Protein AF-E0PD14-F1 (afdb_monomer_lite)

Secondary structure (DSSP, 8-state):
-HHHH-HHHHHH-TT---S-S------TTSSHHHHHHHH-

Foldseek 3Di:
DVCVVDVVVCVVCVVPDPDDPDDDDDDPDDCPVVVVVVVD

InterPro domains:
  IPR002686 Transposase IS200-like [PF01797] (2-40)
  IPR036515 Transposase IS200-like superfamily [G3DSA:3.30.70.1290] (1-40)
  IPR036515 Transposase IS200-like superfamily [SSF143422] (1-39)

Structure (mmCIF, N/CA/C/O backbone):
data_AF-E0PD14-F1
#
_entry.id   AF-E0PD14-F1
#
loop_
_atom_site.group_PDB
_atom_site.id
_atom_site.type_symbol
_atom_site.label_atom_id
_atom_site.label_alt_id
_atom_site.label_comp_id
_atom_site.label_asym_id
_atom_site.label_entity_id
_atom_site.label_seq_id
_atom_site.pdbx_PDB_ins_code
_atom_site.Cartn_x
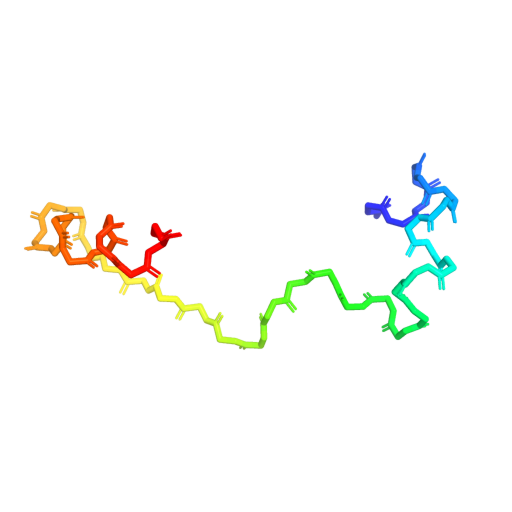_atom_site.Cartn_y
_atom_site.Cartn_z
_atom_site.occupancy
_atom_site.B_iso_or_equiv
_atom_site.auth_seq_id
_atom_site.auth_comp_id
_atom_site.auth_asym_id
_atom_site.auth_atom_id
_atom_site.pdbx_PDB_model_num
ATOM 1 N N . MET A 1 1 ? -1.693 -9.075 -20.375 1.00 66.31 1 MET A N 1
ATOM 2 C CA . MET A 1 1 ? -1.047 -8.639 -19.110 1.00 66.31 1 MET A CA 1
ATOM 3 C C . MET A 1 1 ? -0.980 -7.112 -19.134 1.00 66.31 1 MET A C 1
ATOM 5 O O . MET A 1 1 ? -0.749 -6.599 -20.216 1.00 66.31 1 MET A O 1
ATOM 9 N N . ILE A 1 2 ? -1.226 -6.374 -18.039 1.00 74.06 2 ILE A N 1
ATOM 10 C CA . ILE A 1 2 ? -1.353 -4.885 -18.041 1.00 74.06 2 ILE A CA 1
ATOM 11 C C . ILE A 1 2 ? -0.225 -4.185 -18.835 1.00 74.06 2 ILE A C 1
ATOM 13 O O . ILE A 1 2 ? -0.474 -3.257 -19.595 1.00 74.06 2 ILE A O 1
ATOM 17 N N . PHE A 1 3 ? 0.995 -4.716 -18.761 1.00 70.69 3 PHE A N 1
ATOM 18 C CA . PHE A 1 3 ? 2.165 -4.213 -19.486 1.00 70.69 3 PHE A CA 1
ATOM 19 C C . PHE A 1 3 ? 2.157 -4.431 -21.011 1.00 70.69 3 PHE A C 1
ATOM 21 O O . PHE A 1 3 ? 2.867 -3.727 -21.719 1.00 70.69 3 PHE A O 1
ATOM 28 N N . ASP A 1 4 ? 1.406 -5.396 -21.546 1.00 74.06 4 ASP A N 1
ATOM 29 C CA . ASP A 1 4 ? 1.282 -5.590 -23.003 1.00 74.06 4 ASP A CA 1
ATOM 30 C C . ASP A 1 4 ? 0.331 -4.607 -23.662 1.00 74.06 4 ASP A C 1
ATOM 32 O O . ASP A 1 4 ? 0.469 -4.336 -24.849 1.00 74.06 4 ASP A O 1
ATOM 36 N N . ARG A 1 5 ? -0.601 -4.054 -22.887 1.00 78.75 5 ARG A N 1
ATOM 37 C CA . ARG A 1 5 ? -1.589 -3.100 -23.383 1.00 78.75 5 ARG A CA 1
ATOM 38 C C . ARG A 1 5 ? -1.082 -1.656 -23.324 1.00 78.75 5 ARG A C 1
ATOM 40 O O . ARG A 1 5 ? -1.469 -0.856 -24.163 1.00 78.75 5 ARG A O 1
ATOM 47 N N . ASP A 1 6 ? -0.161 -1.365 -22.404 1.00 74.25 6 ASP A N 1
ATOM 48 C CA . ASP A 1 6 ? 0.426 -0.038 -22.209 1.00 74.25 6 ASP A CA 1
ATOM 49 C C . ASP A 1 6 ? 1.961 -0.091 -22.181 1.00 74.25 6 ASP A C 1
ATOM 51 O O . ASP A 1 6 ? 2.591 -0.400 -21.164 1.00 74.25 6 ASP A O 1
ATOM 55 N N . ALA A 1 7 ? 2.584 0.263 -23.309 1.00 71.31 7 ALA A N 1
ATOM 56 C CA . ALA A 1 7 ? 4.041 0.265 -23.461 1.00 71.31 7 ALA A CA 1
ATOM 57 C C . ALA A 1 7 ? 4.745 1.267 -22.523 1.00 71.31 7 ALA A C 1
ATOM 59 O O . ALA A 1 7 ? 5.845 1.000 -22.044 1.00 71.31 7 ALA A O 1
ATOM 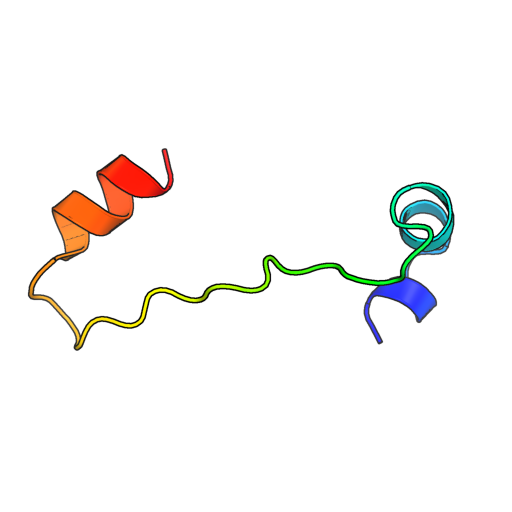60 N N . ASN A 1 8 ? 4.091 2.380 -22.177 1.00 74.94 8 ASN A N 1
ATOM 61 C CA . ASN A 1 8 ? 4.637 3.375 -21.246 1.00 74.94 8 ASN A CA 1
ATOM 62 C C . ASN A 1 8 ? 4.841 2.816 -19.829 1.00 74.94 8 ASN A C 1
ATOM 64 O O . ASN A 1 8 ? 5.796 3.178 -19.137 1.00 74.94 8 ASN A O 1
ATOM 68 N N . LEU A 1 9 ? 3.983 1.887 -19.398 1.00 74.56 9 LEU A N 1
ATOM 69 C CA . LEU A 1 9 ? 4.117 1.243 -18.092 1.00 74.56 9 LEU A CA 1
ATOM 70 C C . LEU A 1 9 ? 5.309 0.278 -18.052 1.00 74.56 9 LEU A C 1
ATOM 72 O O . LEU A 1 9 ? 5.895 0.112 -16.986 1.00 74.56 9 LEU A O 1
ATOM 76 N N . LYS A 1 10 ? 5.725 -0.302 -19.190 1.00 68.94 10 LYS A N 1
ATOM 77 C CA . LYS A 1 10 ? 6.940 -1.138 -19.272 1.00 68.94 10 LYS A CA 1
ATOM 78 C C . LYS A 1 10 ? 8.208 -0.336 -18.962 1.00 68.94 10 LYS A C 1
ATOM 80 O O . LYS A 1 10 ? 9.100 -0.866 -18.310 1.00 68.94 10 LYS A O 1
ATOM 85 N N . TYR A 1 11 ? 8.270 0.929 -19.388 1.00 69.81 11 TYR A N 1
ATOM 86 C CA . TYR A 1 11 ? 9.425 1.798 -19.141 1.00 69.81 11 TYR A CA 1
ATOM 87 C C . TYR A 1 11 ? 9.481 2.290 -17.689 1.00 69.81 11 TYR A C 1
ATOM 89 O O . TYR A 1 11 ? 10.535 2.277 -17.061 1.00 69.81 11 TYR A O 1
ATOM 97 N N . ARG A 1 12 ? 8.329 2.671 -17.121 1.00 72.94 12 ARG A N 1
ATOM 98 C CA . ARG A 1 12 ? 8.251 3.169 -15.735 1.00 72.94 12 ARG A CA 1
ATOM 99 C C . ARG A 1 12 ? 8.388 2.059 -14.691 1.00 72.94 12 ARG A C 1
ATOM 101 O O . ARG A 1 12 ? 8.944 2.291 -13.624 1.00 72.94 12 ARG A O 1
ATOM 108 N N . TYR A 1 13 ? 7.914 0.853 -14.998 1.00 70.88 13 TYR A N 1
ATOM 109 C CA . TYR A 1 13 ? 7.979 -0.309 -14.112 1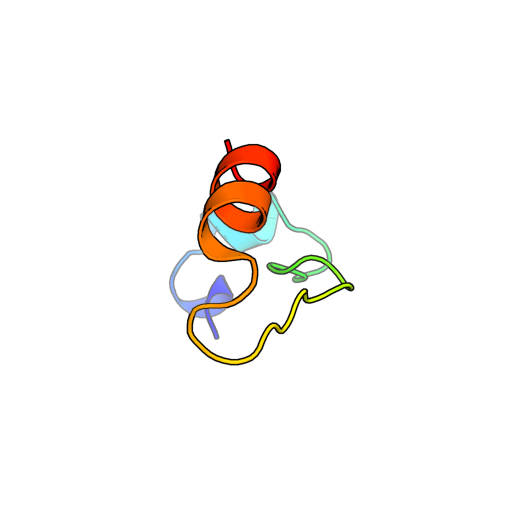.00 70.88 13 TYR A CA 1
ATOM 110 C C . TYR A 1 13 ? 8.895 -1.374 -14.720 1.00 70.88 13 TYR A C 1
ATOM 112 O O . TYR A 1 13 ? 8.434 -2.429 -15.158 1.00 70.88 13 TYR A O 1
ATOM 120 N N . GLY A 1 14 ? 10.207 -1.109 -14.723 1.00 71.62 14 GLY A N 1
ATOM 121 C CA . GLY A 1 14 ? 11.215 -1.987 -15.336 1.00 71.62 14 GLY A CA 1
ATOM 122 C C . GLY A 1 14 ? 11.151 -3.451 -14.872 1.00 71.62 14 GLY A C 1
ATOM 123 O O . GLY A 1 14 ? 11.302 -4.364 -15.677 1.00 71.62 14 GLY A O 1
ATOM 124 N N . ASN A 1 15 ? 10.803 -3.696 -13.602 1.00 71.69 15 ASN A N 1
ATOM 125 C CA . ASN A 1 15 ? 10.634 -5.046 -13.041 1.00 71.69 15 ASN A CA 1
ATOM 126 C C . ASN A 1 15 ? 9.252 -5.682 -13.291 1.00 71.69 15 ASN A C 1
ATOM 128 O O . ASN A 1 15 ? 8.952 -6.723 -12.706 1.00 71.69 15 ASN A O 1
ATOM 132 N N . ARG A 1 16 ? 8.389 -5.062 -14.113 1.00 73.31 16 ARG A N 1
ATOM 133 C CA . ARG A 1 16 ? 7.028 -5.530 -14.455 1.00 73.31 16 ARG A CA 1
ATOM 134 C C . ARG A 1 16 ? 6.176 -5.925 -13.237 1.00 73.31 16 ARG A C 1
ATOM 136 O O . ARG A 1 16 ? 5.279 -6.761 -13.333 1.00 73.31 16 ARG A O 1
ATOM 143 N N . LYS A 1 17 ? 6.445 -5.327 -12.073 1.00 72.12 17 LYS A N 1
ATOM 144 C CA . LYS A 1 17 ? 5.635 -5.472 -10.860 1.00 72.12 17 LYS A CA 1
ATOM 145 C C . LYS A 1 17 ? 4.733 -4.256 -10.757 1.00 72.12 17 LYS A C 1
ATOM 147 O O . LYS A 1 17 ? 5.209 -3.162 -10.484 1.00 72.12 17 LYS A O 1
ATOM 152 N N . PHE A 1 18 ? 3.452 -4.462 -11.046 1.00 71.81 18 PHE A N 1
ATOM 153 C CA . PHE A 1 18 ? 2.442 -3.406 -10.987 1.00 71.81 18 PHE A CA 1
ATOM 154 C C . PHE A 1 18 ? 1.904 -3.213 -9.564 1.00 71.81 18 PHE A C 1
ATOM 156 O O . PHE A 1 18 ? 1.647 -2.094 -9.140 1.00 71.81 18 PHE A O 1
ATOM 163 N N . TRP A 1 19 ? 1.774 -4.311 -8.819 1.00 76.62 19 TRP A N 1
ATOM 164 C CA . TRP A 1 19 ? 1.186 -4.324 -7.483 1.00 76.62 19 TRP A CA 1
ATOM 165 C C . TRP A 1 19 ? 2.249 -4.406 -6.385 1.00 76.62 19 TRP A C 1
ATOM 167 O O . TRP A 1 19 ? 3.315 -5.008 -6.566 1.00 76.62 19 TRP A O 1
ATOM 177 N N . CYS A 1 20 ? 1.926 -3.833 -5.225 1.00 75.81 20 CYS A N 1
ATOM 178 C CA . CYS A 1 20 ? 2.675 -4.025 -3.988 1.00 75.81 20 CYS A CA 1
ATOM 179 C C . 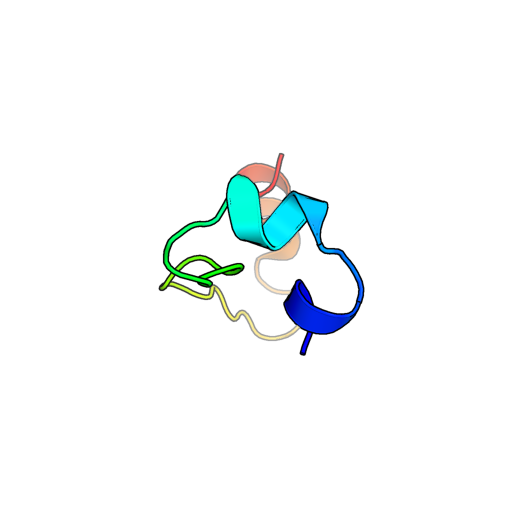CYS A 1 20 ? 2.669 -5.507 -3.579 1.00 75.81 20 CYS A C 1
ATOM 181 O O . CYS A 1 20 ? 1.726 -6.242 -3.859 1.00 75.81 20 CYS A O 1
ATOM 183 N N . ARG A 1 21 ? 3.734 -5.961 -2.903 1.00 78.06 21 ARG A N 1
ATOM 184 C CA . ARG A 1 21 ? 3.862 -7.369 -2.472 1.00 78.06 21 ARG A CA 1
ATOM 185 C C . ARG A 1 21 ? 2.908 -7.757 -1.336 1.00 78.06 21 ARG A C 1
ATOM 187 O O . ARG A 1 21 ? 2.737 -8.944 -1.093 1.00 78.06 21 ARG A O 1
ATOM 194 N N . GLY A 1 22 ? 2.340 -6.781 -0.633 1.00 80.44 22 GLY A N 1
ATOM 195 C CA . GLY A 1 22 ? 1.367 -6.997 0.433 1.00 80.44 22 GLY A CA 1
ATOM 196 C C . GLY A 1 22 ? -0.043 -6.690 -0.050 1.00 80.44 22 GLY A C 1
ATOM 197 O O . GLY A 1 22 ? -0.245 -5.734 -0.798 1.00 80.44 22 GLY A O 1
ATOM 198 N N . TYR A 1 23 ? -1.005 -7.485 0.404 1.00 75.19 23 TYR A N 1
ATOM 199 C CA . TYR A 1 23 ? -2.427 -7.219 0.240 1.00 75.19 23 TYR A CA 1
ATOM 200 C C . TYR A 1 23 ? -3.086 -7.192 1.620 1.00 75.19 23 TYR A C 1
ATOM 202 O O . TYR A 1 23 ? -2.766 -8.006 2.486 1.00 75.19 23 TYR A O 1
ATOM 210 N N . TYR A 1 24 ? -3.989 -6.237 1.829 1.00 72.00 24 TYR A N 1
ATOM 211 C CA . TYR A 1 24 ? -4.835 -6.176 3.015 1.00 72.00 24 TYR A CA 1
ATOM 212 C C . TYR A 1 24 ? -6.196 -6.770 2.652 1.00 72.00 24 TYR A C 1
ATOM 214 O O . TYR A 1 24 ? -6.842 -6.295 1.719 1.00 72.00 24 TYR A O 1
ATOM 222 N N . VAL A 1 25 ? -6.604 -7.833 3.346 1.00 69.12 25 VAL A N 1
ATOM 223 C CA . VAL A 1 25 ? -7.909 -8.482 3.166 1.00 69.12 25 VAL A CA 1
ATOM 224 C C . VAL A 1 25 ? -8.629 -8.418 4.502 1.00 69.12 25 VAL A C 1
A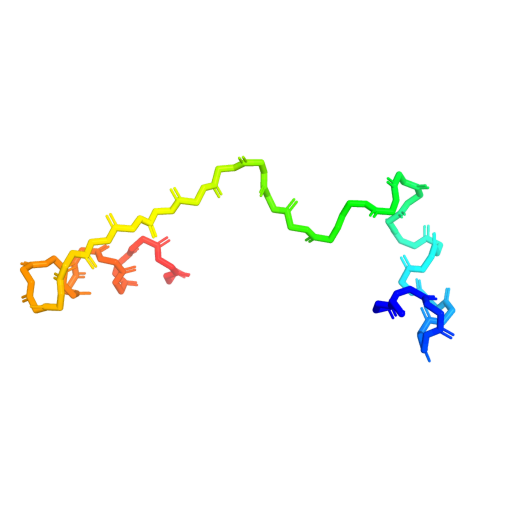TOM 226 O O . VAL A 1 25 ? -8.139 -8.948 5.494 1.00 69.12 25 VAL A O 1
ATOM 229 N N . ASP A 1 26 ? -9.782 -7.761 4.508 1.00 74.56 26 ASP A N 1
ATOM 230 C CA . ASP A 1 26 ? -10.703 -7.724 5.640 1.00 74.56 26 ASP A CA 1
ATOM 231 C C . ASP A 1 26 ? -12.055 -8.257 5.171 1.00 74.56 26 ASP A C 1
ATOM 233 O O . ASP A 1 26 ? -12.479 -8.009 4.037 1.00 74.56 26 ASP A O 1
ATOM 237 N N . THR A 1 27 ? -12.727 -9.021 6.026 1.00 77.25 27 THR A N 1
ATOM 238 C CA . THR A 1 27 ? -14.087 -9.491 5.752 1.00 77.25 27 THR A CA 1
ATOM 239 C C . THR A 1 27 ? -15.059 -8.314 5.779 1.00 77.25 27 THR A C 1
ATOM 241 O O . THR A 1 27 ? -14.890 -7.384 6.567 1.00 77.25 27 THR A O 1
ATOM 244 N N . VAL A 1 28 ? -16.074 -8.346 4.912 1.00 66.56 28 VAL A N 1
ATOM 245 C CA . VAL A 1 28 ? -16.939 -7.195 4.605 1.00 66.56 28 VAL A CA 1
ATOM 246 C C . VAL A 1 28 ? -17.464 -6.501 5.876 1.00 66.56 28 VAL A C 1
ATOM 248 O O . VAL A 1 28 ? -18.189 -7.104 6.662 1.00 66.56 28 VAL A O 1
ATOM 251 N N . GLY A 1 29 ? -17.114 -5.220 6.051 1.00 66.12 29 GLY A N 1
ATOM 252 C CA . GLY A 1 29 ? -17.762 -4.295 6.991 1.00 66.12 29 GLY A CA 1
ATOM 253 C C . GLY A 1 29 ? -17.034 -3.979 8.305 1.00 66.12 29 GLY A C 1
ATOM 254 O O . GLY A 1 29 ? -17.383 -2.983 8.935 1.00 66.12 29 GLY A O 1
ATOM 255 N N . TYR A 1 30 ? -16.017 -4.740 8.724 1.00 72.81 30 TYR A N 1
ATOM 256 C CA . TYR A 1 30 ? -15.424 -4.548 10.060 1.00 72.81 30 TYR A CA 1
ATOM 257 C C . TYR A 1 30 ? -14.463 -3.348 10.137 1.00 72.81 30 TYR A C 1
ATOM 259 O O . TYR A 1 30 ? -14.548 -2.543 11.066 1.00 72.81 30 TYR A O 1
ATOM 267 N N . ASN A 1 31 ? -13.589 -3.157 9.143 1.00 77.94 31 ASN A N 1
ATOM 268 C CA . ASN A 1 31 ? -12.586 -2.086 9.158 1.00 77.94 31 ASN A CA 1
ATOM 269 C C . ASN A 1 31 ? -12.697 -1.090 7.996 1.00 77.94 31 ASN A C 1
ATOM 271 O O . ASN A 1 31 ? -11.717 -0.408 7.700 1.00 77.94 31 ASN A O 1
ATOM 275 N N . GLN A 1 32 ? -13.869 -0.928 7.373 1.00 81.62 32 GLN A N 1
ATOM 276 C CA . GLN A 1 32 ? -14.046 -0.035 6.213 1.00 81.62 32 GLN A CA 1
ATOM 277 C C . GLN A 1 32 ? -13.451 1.369 6.434 1.00 81.62 32 GLN A C 1
ATOM 279 O O . GLN A 1 32 ? -12.679 1.841 5.605 1.00 81.62 32 GLN A O 1
ATOM 284 N N . LYS A 1 33 ? -13.720 1.995 7.590 1.00 84.44 33 LYS A N 1
ATOM 285 C CA . LYS A 1 33 ? -13.169 3.320 7.935 1.00 84.44 33 LYS A CA 1
ATOM 286 C C . LYS A 1 33 ? -11.642 3.329 8.056 1.00 84.44 33 LYS A C 1
ATOM 288 O O . LYS A 1 33 ? -11.007 4.306 7.690 1.00 84.44 33 LYS A O 1
ATOM 293 N N . LYS A 1 34 ? -11.036 2.258 8.578 1.00 82.75 34 LYS A N 1
ATOM 294 C CA . LYS A 1 34 ? -9.571 2.165 8.704 1.00 82.75 34 LYS A CA 1
ATOM 295 C C . LYS A 1 34 ? -8.912 1.935 7.347 1.00 82.75 34 LYS A C 1
ATOM 297 O O . LYS A 1 34 ? -7.856 2.499 7.096 1.00 82.75 34 LYS A O 1
ATOM 302 N N . ILE A 1 35 ? -9.542 1.135 6.484 1.00 82.44 35 ILE A N 1
ATOM 303 C CA . ILE A 1 35 ? -9.088 0.911 5.107 1.00 82.44 35 ILE A CA 1
ATOM 304 C C . ILE A 1 35 ? -9.152 2.223 4.322 1.00 82.44 35 ILE A C 1
ATOM 306 O O . ILE A 1 35 ? -8.189 2.571 3.649 1.00 82.44 35 ILE A O 1
ATOM 310 N N . GLU A 1 36 ? -10.241 2.983 4.461 1.00 83.88 36 GLU A N 1
ATOM 311 C CA . GLU A 1 36 ? -10.385 4.304 3.843 1.00 83.88 36 GLU A CA 1
ATOM 312 C C . GLU A 1 36 ? -9.275 5.267 4.291 1.00 83.88 36 GLU A C 1
ATOM 314 O O . GLU A 1 36 ? -8.617 5.870 3.448 1.00 83.88 36 GLU A O 1
ATOM 319 N N . THR A 1 37 ? -8.998 5.350 5.597 1.00 85.19 37 THR A N 1
ATOM 320 C CA . THR A 1 37 ? -7.901 6.175 6.134 1.00 85.19 37 THR A CA 1
ATOM 321 C C . THR A 1 37 ? -6.516 5.707 5.678 1.00 85.19 37 THR A C 1
ATOM 323 O O . THR A 1 37 ? -5.625 6.531 5.537 1.00 85.19 37 THR A O 1
ATOM 326 N N . TYR A 1 38 ? -6.311 4.404 5.466 1.00 80.12 38 TYR A N 1
ATOM 327 C CA . TYR A 1 38 ? -5.028 3.859 5.009 1.00 80.12 38 TYR A CA 1
ATOM 328 C C . TYR A 1 38 ? -4.773 4.088 3.510 1.00 80.12 38 TYR A C 1
ATOM 330 O O . TYR A 1 38 ? -3.622 4.191 3.095 1.00 80.12 38 TYR A O 1
ATOM 338 N N . ILE A 1 39 ? -5.832 4.119 2.695 1.00 81.12 39 ILE A N 1
ATOM 339 C CA . ILE A 1 39 ? -5.739 4.310 1.238 1.00 81.12 39 ILE A CA 1
ATOM 340 C C . ILE A 1 39 ? -5.623 5.795 0.858 1.00 81.12 39 ILE A C 1
ATOM 342 O O . ILE A 1 39 ? -5.065 6.098 -0.197 1.00 81.12 39 ILE A O 1
ATOM 346 N N . ARG A 1 40 ? -6.171 6.699 1.679 1.00 77.94 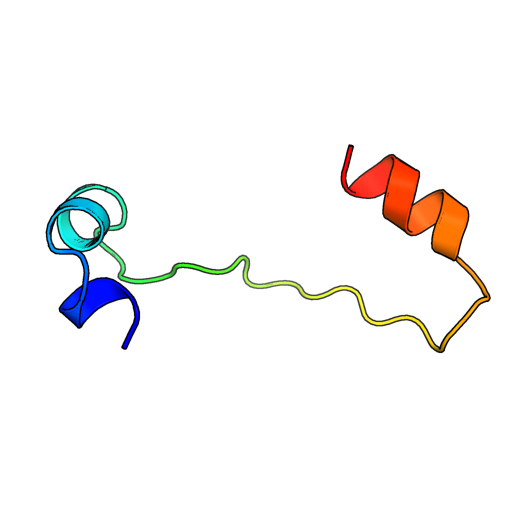40 ARG A N 1
ATOM 347 C CA . ARG A 1 40 ? -6.143 8.151 1.460 1.00 77.94 40 ARG A CA 1
ATOM 348 C C . ARG A 1 40 ? -4.751 8.750 1.655 1.00 77.94 40 ARG A C 1
ATOM 350 O O . ARG A 1 40 ? -4.429 9.661 0.861 1.00 77.94 40 ARG A O 1
#

Radius of gyration: 14.81 Å; chains: 1; bounding box: 29×18×34 Å

Organism: NCBI:txid864569

pLDDT: mean 75.1, std 5.03, range [66.12, 85.19]

Sequence (40 aa):
MIFDRDANLKYRYGNRKFWCRGYYVDTVGYNQKKIETYIR